Protein AF-A0A7X2D6G6-F1 (afdb_monomer_lite)

Secondary structure (DSSP, 8-state):
--EESSTTEEEEE-TTS-EEEEEE-SHHHHHSSGGGGG-----STT---

Foldseek 3Di:
DWDDDPDAKIFDADPVRHTPDIDGPPCCVPVVDPVVVVDDDDPPPPVDD

Sequence (49 aa):
MVKSRGDEIAADYDAKGKLAGIEILDCLKRFGDRATFKKVTLEEIGLGA

pLDDT: mean 76.35, std 11.98, range [47.44, 91.44]

Radius of gyration: 12.68 Å; chains: 1; bounding box: 34×18×30 Å

Structure (mmCIF, N/CA/C/O backbone):
data_AF-A0A7X2D6G6-F1
#
_entry.id   AF-A0A7X2D6G6-F1
#
loop_
_atom_site.group_PDB
_atom_site.id
_atom_site.type_symbol
_atom_site.label_atom_id
_atom_site.label_alt_id
_atom_site.label_comp_id
_atom_site.label_asym_id
_atom_site.label_entity_id
_atom_site.label_seq_id
_atom_site.pdbx_PDB_ins_code
_atom_site.Cartn_x
_atom_site.Cartn_y
_atom_site.Cartn_z
_atom_site.occupancy
_atom_site.B_iso_or_equiv
_atom_site.auth_seq_id
_atom_site.auth_comp_id
_atom_site.auth_asym_id
_atom_site.auth_atom_id
_atom_site.pdbx_PDB_model_num
ATOM 1 N N . MET A 1 1 ? 0.351 0.001 -16.090 1.00 55.06 1 MET A N 1
ATOM 2 C CA . MET A 1 1 ? -0.516 -1.207 -16.180 1.00 55.06 1 MET A CA 1
ATOM 3 C C . MET A 1 1 ? -0.755 -1.644 -14.761 1.00 55.06 1 MET A C 1
ATOM 5 O O . MET A 1 1 ? 0.194 -2.059 -14.105 1.00 55.06 1 MET A O 1
ATOM 9 N N . VAL A 1 2 ? -1.996 -1.523 -14.299 1.00 53.47 2 VAL A N 1
ATOM 10 C CA . VAL A 1 2 ? -2.354 -1.839 -12.919 1.00 53.47 2 VAL A CA 1
ATOM 11 C C . VAL A 1 2 ? -2.307 -3.351 -12.735 1.00 53.47 2 VAL A C 1
ATOM 13 O O . VAL A 1 2 ? -3.018 -4.088 -13.418 1.00 53.47 2 VAL A O 1
ATOM 16 N N . LYS A 1 3 ? -1.443 -3.824 -11.837 1.00 52.03 3 LYS A N 1
ATOM 17 C CA . LYS A 1 3 ? -1.360 -5.241 -11.477 1.00 52.03 3 LYS A CA 1
ATOM 18 C C . LYS A 1 3 ? -1.844 -5.389 -10.042 1.00 52.03 3 LYS A C 1
ATOM 20 O O . LYS A 1 3 ? -1.129 -5.013 -9.117 1.00 52.03 3 LYS A O 1
ATOM 25 N N . SER A 1 4 ? -3.048 -5.930 -9.853 1.00 48.09 4 SER A N 1
ATOM 26 C CA . SER A 1 4 ? -3.517 -6.297 -8.516 1.00 48.09 4 SER A CA 1
ATOM 27 C C . SER A 1 4 ? -2.831 -7.594 -8.077 1.00 48.09 4 SER A C 1
ATOM 29 O O . SER A 1 4 ? -2.707 -8.555 -8.842 1.00 48.09 4 SER A O 1
ATOM 31 N N . ARG A 1 5 ? -2.332 -7.622 -6.841 1.00 47.44 5 ARG A N 1
ATOM 32 C CA . ARG A 1 5 ? -1.926 -8.857 -6.162 1.00 47.44 5 ARG A CA 1
ATOM 33 C C . ARG A 1 5 ? -2.783 -8.984 -4.910 1.00 47.44 5 ARG A C 1
ATOM 35 O O . ARG A 1 5 ? -2.427 -8.424 -3.885 1.00 47.44 5 ARG A O 1
ATOM 42 N N . GLY A 1 6 ? -3.905 -9.697 -5.027 1.00 57.03 6 GLY A N 1
ATOM 43 C CA . GLY A 1 6 ? -4.883 -9.849 -3.948 1.00 57.03 6 GLY A CA 1
ATOM 44 C C . GLY A 1 6 ? -5.694 -8.572 -3.739 1.00 57.03 6 GLY A C 1
ATOM 45 O O . GLY A 1 6 ? -5.302 -7.732 -2.946 1.00 57.03 6 GLY A O 1
ATOM 46 N N . ASP A 1 7 ? -6.752 -8.423 -4.537 1.00 59.31 7 ASP A N 1
ATOM 47 C CA . ASP A 1 7 ? -8.032 -7.692 -4.401 1.00 59.31 7 ASP A CA 1
ATOM 48 C C . ASP A 1 7 ? -8.181 -6.362 -3.615 1.00 59.31 7 ASP A C 1
ATOM 50 O O . ASP A 1 7 ? -9.267 -5.789 -3.630 1.00 59.31 7 ASP A O 1
ATOM 54 N N . GLU A 1 8 ? -7.155 -5.803 -2.977 1.00 73.81 8 GLU A N 1
ATOM 55 C CA . GLU A 1 8 ? -7.298 -4.708 -1.997 1.00 73.81 8 GLU A CA 1
ATOM 56 C C . GLU A 1 8 ? -6.235 -3.617 -2.092 1.00 73.81 8 GLU A C 1
ATOM 58 O O . GLU A 1 8 ? -6.471 -2.487 -1.662 1.00 73.81 8 GLU A O 1
ATOM 63 N N . ILE A 1 9 ? -5.072 -3.938 -2.656 1.00 79.88 9 ILE A N 1
ATOM 64 C CA . ILE A 1 9 ? -4.011 -2.973 -2.933 1.00 79.88 9 ILE A CA 1
ATOM 65 C C . ILE A 1 9 ? -3.615 -3.130 -4.395 1.00 79.88 9 ILE A C 1
ATOM 67 O O . ILE A 1 9 ? -3.217 -4.209 -4.847 1.00 79.88 9 ILE A O 1
ATOM 71 N N . ALA A 1 10 ? -3.732 -2.039 -5.140 1.00 85.19 10 ALA A N 1
ATOM 72 C CA . ALA A 1 10 ? -3.304 -1.965 -6.523 1.00 85.19 10 ALA A CA 1
ATOM 73 C C . ALA A 1 10 ? -2.022 -1.136 -6.614 1.00 85.19 10 ALA A C 1
ATOM 75 O O . ALA A 1 10 ? -1.926 -0.053 -6.043 1.00 85.19 10 ALA A O 1
ATOM 76 N N . ALA A 1 11 ? -1.034 -1.657 -7.336 1.00 85.81 11 ALA A N 1
ATOM 77 C CA . ALA A 1 11 ? 0.163 -0.918 -7.703 1.00 85.81 11 ALA A CA 1
ATOM 78 C C . ALA A 1 11 ? 0.106 -0.620 -9.202 1.00 85.81 11 ALA A C 1
ATOM 80 O O . ALA A 1 11 ? -0.085 -1.533 -10.018 1.00 85.81 11 ALA A O 1
ATOM 81 N N . ASP A 1 12 ? 0.270 0.651 -9.558 1.00 87.69 12 ASP A N 1
ATOM 82 C CA . ASP A 1 12 ? 0.459 1.061 -10.943 1.00 87.69 12 ASP A CA 1
ATOM 83 C C . ASP A 1 12 ? 1.935 1.313 -11.221 1.00 87.69 12 ASP A C 1
ATOM 85 O O . ASP A 1 12 ? 2.682 1.831 -10.387 1.00 87.69 12 ASP A O 1
ATOM 89 N N . TYR A 1 13 ? 2.342 0.928 -12.422 1.00 87.31 13 TYR A N 1
ATOM 90 C CA . TYR A 1 13 ? 3.713 1.014 -12.889 1.00 87.31 13 TYR A CA 1
ATOM 91 C C . TYR A 1 13 ? 3.764 1.797 -14.195 1.00 87.31 13 TYR A C 1
ATOM 93 O O . TYR A 1 13 ? 2.934 1.585 -15.091 1.00 87.31 13 TYR A O 1
ATOM 101 N N . ASP A 1 14 ? 4.767 2.668 -14.304 1.00 88.69 14 ASP A N 1
ATOM 102 C CA . ASP A 1 14 ? 5.043 3.428 -15.516 1.00 88.69 14 ASP A CA 1
ATOM 103 C C . ASP A 1 14 ? 5.539 2.521 -16.659 1.00 88.69 14 ASP A C 1
ATOM 105 O O . ASP A 1 14 ? 5.784 1.321 -16.498 1.00 88.69 14 ASP A O 1
ATOM 109 N N . ALA A 1 15 ? 5.717 3.104 -17.845 1.00 91.44 15 ALA A N 1
ATOM 110 C CA . ALA A 1 15 ? 6.194 2.374 -19.021 1.00 91.44 15 ALA A CA 1
ATOM 111 C C . ALA A 1 15 ? 7.610 1.778 -18.858 1.00 91.44 15 ALA A C 1
ATOM 113 O O . ALA A 1 15 ? 8.015 0.945 -19.664 1.00 91.44 15 ALA A O 1
ATOM 114 N N . LYS A 1 16 ? 8.367 2.197 -17.838 1.00 88.75 16 LYS A N 1
ATOM 115 C CA . LYS A 1 16 ? 9.707 1.700 -17.502 1.00 88.75 16 LYS A CA 1
ATOM 116 C C . LYS A 1 16 ? 9.675 0.675 -16.361 1.00 88.75 16 LYS A C 1
ATOM 118 O O . LYS A 1 16 ? 10.736 0.259 -15.905 1.00 88.75 16 LYS A O 1
ATOM 123 N N . GLY A 1 17 ? 8.489 0.270 -15.901 1.00 85.75 17 GLY A N 1
ATOM 124 C CA . GLY A 1 17 ? 8.318 -0.689 -14.813 1.00 85.75 17 GLY A CA 1
ATOM 125 C C . GLY A 1 17 ? 8.584 -0.109 -13.423 1.00 85.75 17 GLY A C 1
ATOM 126 O O . GLY A 1 17 ? 8.734 -0.876 -12.475 1.00 85.75 17 GLY A O 1
ATOM 127 N N . LYS A 1 18 ? 8.643 1.221 -13.272 1.00 84.50 18 LYS A N 1
ATOM 128 C CA . LYS A 1 18 ? 8.785 1.875 -11.965 1.00 84.50 18 LYS A CA 1
ATOM 129 C C . LYS A 1 18 ? 7.424 2.082 -11.323 1.00 84.50 18 LYS A C 1
ATOM 131 O O . LYS A 1 18 ? 6.459 2.390 -12.016 1.00 84.50 18 LYS A O 1
ATOM 136 N N . LEU A 1 19 ? 7.360 1.935 -10.000 1.00 86.56 19 LEU A N 1
ATOM 137 C CA . LEU A 1 19 ? 6.145 2.205 -9.235 1.00 86.56 19 LEU A CA 1
ATOM 138 C C . LEU A 1 19 ? 5.735 3.672 -9.429 1.00 86.56 19 LEU A C 1
ATOM 140 O O . LEU A 1 19 ? 6.492 4.579 -9.086 1.00 86.56 19 LEU A O 1
ATOM 144 N N . ALA A 1 20 ? 4.546 3.881 -9.982 1.00 87.94 20 ALA A N 1
ATOM 145 C CA . ALA A 1 20 ? 3.973 5.192 -10.263 1.00 87.94 20 ALA A CA 1
ATOM 146 C C . ALA A 1 20 ? 2.888 5.575 -9.246 1.00 87.94 20 ALA A C 1
ATOM 148 O O . ALA A 1 20 ? 2.702 6.757 -8.966 1.00 87.94 20 ALA A O 1
ATOM 149 N N . GLY A 1 21 ? 2.202 4.587 -8.666 1.00 87.00 21 GLY A N 1
ATOM 150 C CA . GLY A 1 21 ? 1.159 4.819 -7.673 1.00 87.00 21 GLY A CA 1
ATOM 151 C C . GLY A 1 21 ? 0.770 3.558 -6.910 1.00 87.00 21 GLY A C 1
ATOM 152 O O . GLY A 1 21 ? 0.977 2.440 -7.385 1.00 87.00 21 GLY A O 1
ATOM 153 N N . ILE A 1 22 ? 0.209 3.760 -5.718 1.00 87.44 22 ILE A N 1
ATOM 154 C CA . ILE A 1 22 ? -0.420 2.724 -4.895 1.00 87.44 22 ILE A CA 1
ATOM 155 C C . ILE A 1 22 ? -1.840 3.191 -4.586 1.00 87.44 22 ILE A C 1
ATOM 157 O O . ILE A 1 22 ? -2.038 4.314 -4.125 1.00 87.44 22 ILE A O 1
ATOM 161 N N . GLU A 1 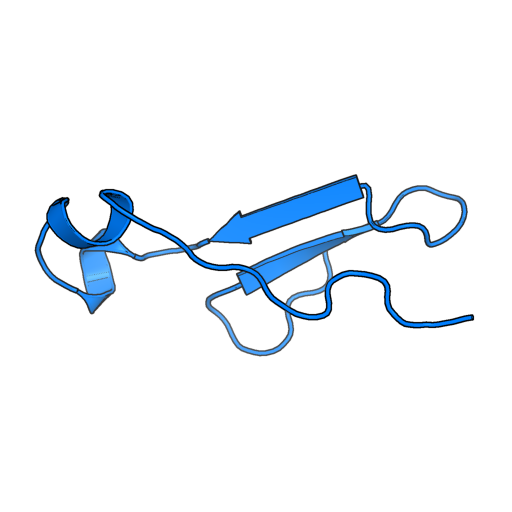23 ? -2.814 2.316 -4.797 1.00 86.19 23 GLU A N 1
ATOM 162 C CA . GLU A 1 23 ? -4.219 2.547 -4.485 1.00 86.19 23 GLU A CA 1
ATOM 163 C C . GLU A 1 23 ? -4.694 1.531 -3.449 1.00 86.19 23 GLU A C 1
ATOM 165 O O . GLU A 1 23 ? -4.383 0.341 -3.536 1.00 86.19 23 GLU A O 1
ATOM 170 N N . ILE A 1 24 ? -5.468 2.007 -2.473 1.00 83.38 24 ILE A N 1
ATOM 171 C CA . ILE A 1 24 ? -6.093 1.174 -1.445 1.00 83.38 24 ILE A CA 1
ATOM 172 C C . ILE A 1 24 ? -7.583 1.094 -1.759 1.00 83.38 24 ILE A C 1
ATOM 174 O O . ILE A 1 24 ? -8.292 2.102 -1.702 1.00 83.38 24 ILE A O 1
ATOM 178 N N . LEU A 1 25 ? -8.050 -0.102 -2.102 1.00 82.44 25 LEU A N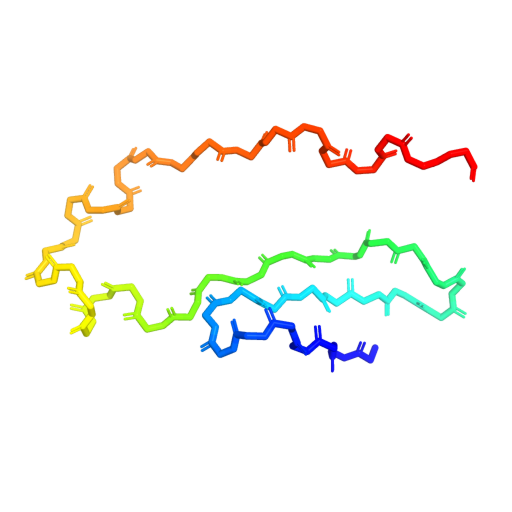 1
ATOM 179 C CA . LEU A 1 25 ? -9.408 -0.341 -2.576 1.00 82.44 25 LEU A CA 1
ATOM 180 C C . LEU A 1 25 ? -10.311 -0.807 -1.430 1.00 82.44 25 LEU A C 1
ATOM 182 O O . LEU A 1 25 ? -9.869 -1.457 -0.487 1.00 82.44 25 LEU A O 1
ATOM 186 N N . ASP A 1 26 ? -11.599 -0.463 -1.506 1.00 80.44 26 ASP A N 1
ATOM 187 C CA . ASP A 1 26 ? -12.664 -0.999 -0.645 1.00 80.44 26 ASP A CA 1
ATOM 188 C C . ASP A 1 26 ? -12.445 -0.908 0.884 1.00 80.44 26 ASP A C 1
ATOM 190 O O . ASP A 1 26 ? -13.121 -1.588 1.661 1.00 80.44 26 ASP A O 1
ATOM 194 N N . CYS A 1 27 ? -11.576 -0.009 1.359 1.00 76.62 27 CYS A N 1
ATOM 195 C CA . CYS A 1 27 ? -11.278 0.159 2.788 1.00 76.62 27 CYS A CA 1
ATOM 196 C C . CYS A 1 27 ? -12.531 0.376 3.653 1.00 76.62 27 CYS A C 1
ATOM 198 O O . CYS A 1 27 ? -12.673 -0.232 4.712 1.00 76.62 27 CYS A O 1
ATOM 200 N N . LEU A 1 28 ? -13.486 1.194 3.200 1.00 77.06 28 LEU A N 1
ATOM 201 C CA . LEU A 1 28 ? -14.731 1.416 3.951 1.00 77.06 28 LEU A CA 1
ATOM 202 C C . LEU A 1 28 ? -15.597 0.161 4.038 1.00 77.06 28 LEU A C 1
ATOM 204 O O . LEU A 1 28 ? -16.180 -0.109 5.083 1.00 77.06 28 LEU A O 1
ATOM 208 N N . LYS A 1 29 ? -15.661 -0.617 2.955 1.00 79.19 29 LYS A N 1
ATOM 209 C CA . LYS A 1 29 ? -16.434 -1.859 2.893 1.00 79.19 29 LYS A CA 1
ATOM 210 C C . LYS A 1 29 ? -15.874 -2.918 3.847 1.00 79.19 29 LYS A C 1
ATOM 212 O O . LYS A 1 29 ? -16.639 -3.723 4.365 1.00 79.19 29 LYS A O 1
ATOM 217 N N . ARG A 1 30 ? -14.559 -2.911 4.086 1.00 71.62 30 ARG A N 1
ATOM 218 C CA . ARG A 1 30 ? -13.873 -3.881 4.954 1.00 71.62 30 ARG A CA 1
ATOM 219 C C . ARG A 1 30 ? -13.798 -3.473 6.414 1.00 71.62 30 ARG A C 1
ATOM 221 O O . ARG A 1 30 ? -14.006 -4.307 7.287 1.00 71.62 30 ARG A O 1
ATOM 228 N N . PHE A 1 31 ? -13.481 -2.214 6.678 1.00 76.06 31 PHE A N 1
ATOM 229 C CA . PHE A 1 31 ? -13.175 -1.763 8.031 1.00 76.06 31 PHE A CA 1
ATOM 230 C C . PHE A 1 31 ? -14.324 -0.984 8.680 1.00 76.06 31 PHE A C 1
ATOM 232 O O . PHE A 1 31 ? -14.245 -0.667 9.862 1.00 76.06 31 PHE A O 1
ATOM 239 N N . GLY A 1 32 ? -15.397 -0.690 7.935 1.00 72.56 32 GLY A N 1
ATOM 240 C CA . GLY A 1 32 ? -16.656 -0.152 8.465 1.00 72.56 32 GLY A CA 1
ATOM 241 C C . GLY A 1 32 ? -16.599 1.297 8.958 1.00 72.56 32 GLY A C 1
ATOM 242 O O . GLY A 1 32 ? -17.642 1.890 9.218 1.00 72.56 32 GLY A O 1
ATOM 243 N N . ASP A 1 33 ? -15.407 1.888 9.049 1.00 77.56 33 ASP A N 1
ATOM 244 C CA . ASP A 1 33 ? -15.186 3.249 9.522 1.00 77.56 33 ASP A CA 1
ATOM 245 C C . ASP A 1 33 ? -14.138 3.972 8.658 1.00 77.56 33 ASP A C 1
ATOM 247 O O . ASP A 1 33 ? -13.115 3.420 8.247 1.00 77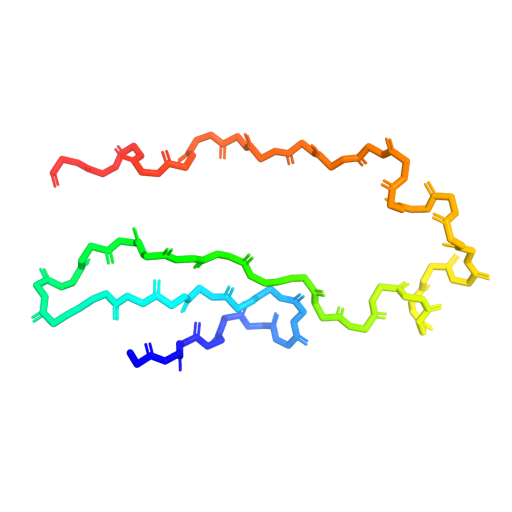.56 33 ASP A O 1
ATOM 251 N N . ARG A 1 34 ? -14.377 5.265 8.422 1.00 74.56 34 ARG A N 1
ATOM 252 C CA . ARG A 1 34 ? -13.413 6.199 7.827 1.00 74.56 34 ARG A CA 1
ATOM 253 C C . ARG A 1 34 ? -12.171 6.382 8.695 1.00 74.56 34 ARG A C 1
ATOM 255 O O . ARG A 1 34 ? -11.156 6.850 8.182 1.00 74.56 34 ARG A O 1
ATOM 262 N N . ALA A 1 35 ? -12.218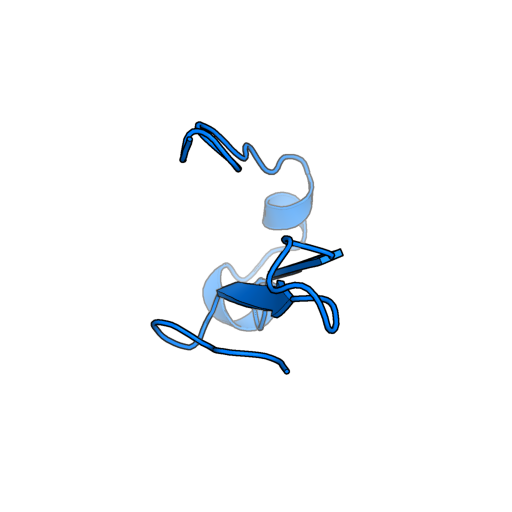 6.004 9.975 1.00 78.50 35 ALA A N 1
ATOM 263 C CA . ALA A 1 35 ? -11.051 6.002 10.849 1.00 78.50 35 ALA A CA 1
ATOM 264 C C . ALA A 1 35 ? -9.867 5.197 10.288 1.00 78.50 35 ALA A C 1
ATOM 266 O O . ALA A 1 35 ? -8.729 5.554 10.579 1.00 78.50 35 ALA A O 1
ATOM 267 N N . THR A 1 36 ? -10.100 4.202 9.428 1.00 69.88 36 THR A N 1
ATOM 268 C CA . THR A 1 36 ? -9.031 3.456 8.743 1.00 69.88 36 THR A CA 1
ATOM 269 C C . THR A 1 36 ? -8.143 4.343 7.870 1.00 69.88 36 THR A C 1
ATOM 271 O O . THR A 1 36 ? -6.955 4.078 7.730 1.00 69.88 36 THR A O 1
ATOM 274 N N . PHE A 1 37 ? -8.664 5.454 7.343 1.00 74.25 37 PHE A N 1
ATOM 275 C CA . PHE A 1 37 ? -7.862 6.417 6.582 1.00 74.25 37 PHE A CA 1
ATOM 276 C C . PHE A 1 37 ? -7.116 7.428 7.458 1.00 74.25 37 PH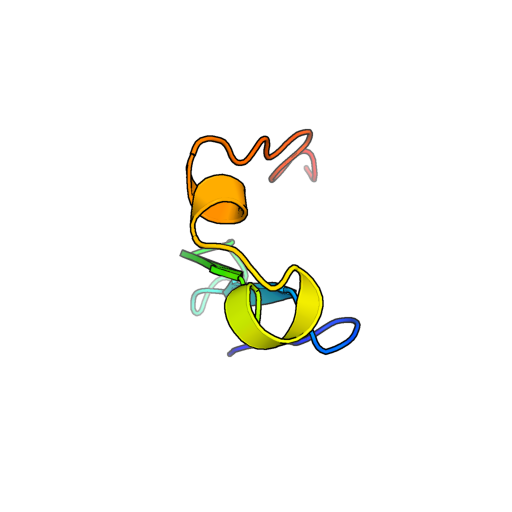E A C 1
ATOM 278 O O . PHE A 1 37 ? -6.386 8.261 6.927 1.00 74.25 37 PHE A O 1
ATOM 285 N N . LYS A 1 38 ? -7.266 7.391 8.791 1.00 82.69 38 LYS A N 1
ATOM 286 C CA . LYS A 1 38 ? -6.554 8.329 9.679 1.00 82.69 38 LYS A CA 1
ATOM 287 C C . LYS A 1 38 ? -5.043 8.151 9.612 1.00 82.69 38 LYS A C 1
ATOM 289 O O . LYS A 1 38 ? -4.315 9.123 9.784 1.00 82.69 38 LYS A O 1
ATOM 294 N N . LYS A 1 39 ? -4.571 6.922 9.399 1.00 82.19 39 LYS A N 1
ATOM 295 C CA . LYS A 1 39 ? -3.151 6.625 9.247 1.00 82.19 39 LYS A CA 1
ATOM 296 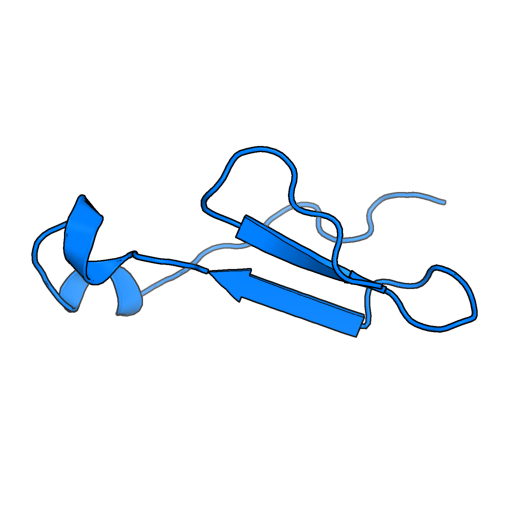C C . LYS A 1 39 ? -2.967 5.373 8.403 1.00 82.19 39 LYS A C 1
ATOM 298 O O . LYS A 1 39 ? -3.493 4.320 8.741 1.00 82.19 39 LYS A O 1
ATOM 303 N N . VAL A 1 40 ? -2.155 5.500 7.363 1.00 79.19 40 VAL A N 1
ATOM 304 C CA . VAL A 1 40 ? -1.656 4.381 6.566 1.00 79.19 40 VAL A CA 1
ATOM 305 C C . VAL A 1 40 ? -0.137 4.390 6.675 1.00 79.19 40 VAL A C 1
ATOM 307 O O . VAL A 1 40 ? 0.488 5.434 6.496 1.00 79.19 40 VAL A O 1
ATOM 310 N N . THR A 1 41 ? 0.447 3.237 6.985 1.00 85.75 41 THR A N 1
ATOM 311 C CA . THR A 1 41 ? 1.898 3.045 7.014 1.00 85.75 41 THR A CA 1
ATOM 312 C C . THR A 1 41 ? 2.277 2.149 5.842 1.00 85.75 41 THR A C 1
ATOM 314 O O . THR A 1 41 ? 1.748 1.050 5.708 1.00 85.75 41 THR A O 1
ATOM 317 N N . LEU A 1 42 ? 3.156 2.655 4.979 1.00 84.31 42 LEU A N 1
ATOM 318 C CA . LEU A 1 42 ? 3.755 1.910 3.879 1.00 84.31 42 LEU A CA 1
ATOM 319 C C . LEU A 1 42 ? 5.236 1.748 4.201 1.00 84.31 42 LEU A C 1
ATOM 321 O O . LEU A 1 42 ? 5.948 2.741 4.343 1.00 84.31 42 LEU A O 1
ATOM 325 N N . GLU A 1 43 ? 5.684 0.511 4.335 1.00 86.38 43 GLU A N 1
ATOM 326 C CA . GLU A 1 43 ? 7.064 0.180 4.674 1.00 86.38 43 GLU A CA 1
ATOM 327 C C . GLU A 1 43 ? 7.694 -0.584 3.518 1.00 86.38 43 GLU A C 1
ATOM 329 O O . GLU A 1 43 ? 7.002 -1.239 2.740 1.00 86.38 43 GLU A O 1
ATOM 334 N N . GLU A 1 44 ? 9.011 -0.442 3.380 1.00 83.94 44 GLU A N 1
ATOM 335 C CA . GLU A 1 44 ? 9.803 -1.200 2.405 1.00 83.94 44 GLU A CA 1
ATOM 336 C C . GLU A 1 44 ? 9.401 -0.998 0.928 1.00 83.94 44 GLU A C 1
ATOM 338 O O . GLU A 1 44 ? 9.746 -1.790 0.048 1.00 83.94 44 GLU A O 1
ATOM 343 N N . ILE A 1 45 ? 8.713 0.105 0.616 1.00 79.94 45 ILE A N 1
ATOM 344 C CA . ILE A 1 45 ? 8.313 0.430 -0.754 1.00 79.94 45 ILE A CA 1
ATOM 345 C C . ILE A 1 45 ? 9.545 0.743 -1.602 1.00 79.94 45 ILE A C 1
ATOM 347 O O . ILE A 1 45 ? 10.277 1.695 -1.339 1.00 79.94 45 ILE A O 1
ATOM 351 N N . GLY A 1 46 ? 9.739 -0.038 -2.665 1.00 72.31 46 GLY A N 1
ATOM 352 C CA . GLY A 1 46 ? 10.812 0.198 -3.629 1.00 72.31 46 GLY A CA 1
ATOM 353 C C . GLY A 1 46 ? 12.200 -0.249 -3.164 1.00 72.31 46 GLY A C 1
ATOM 354 O O . GLY A 1 46 ? 13.177 0.178 -3.764 1.00 72.31 46 GLY A O 1
ATOM 355 N N . LEU A 1 47 ? 12.314 -1.130 -2.159 1.00 68.50 47 LEU A N 1
ATOM 356 C CA . LEU A 1 47 ? 13.600 -1.715 -1.731 1.00 68.50 47 LEU A CA 1
ATOM 357 C C . LEU A 1 47 ? 14.190 -2.756 -2.714 1.00 68.50 47 LEU A C 1
ATOM 359 O O . LEU A 1 47 ? 15.094 -3.509 -2.357 1.00 68.50 47 LEU A O 1
ATOM 363 N N . GLY A 1 48 ? 13.700 -2.809 -3.956 1.00 64.81 48 GLY A N 1
ATOM 364 C CA . GLY A 1 48 ? 14.295 -3.606 -5.029 1.00 64.81 48 GLY A CA 1
ATOM 365 C C . GLY A 1 48 ? 15.347 -2.798 -5.789 1.00 64.81 48 GLY A C 1
ATOM 366 O O . GLY A 1 48 ? 15.038 -1.706 -6.266 1.00 64.81 48 GLY A O 1
ATOM 367 N N . ALA A 1 49 ? 16.564 -3.343 -5.871 1.00 50.81 49 ALA A N 1
ATOM 368 C CA . ALA A 1 49 ? 17.658 -2.856 -6.716 1.00 50.81 49 ALA A CA 1
ATOM 369 C C . ALA A 1 49 ? 17.307 -2.866 -8.214 1.00 50.81 49 ALA A C 1
ATOM 371 O O . ALA A 1 49 ? 16.543 -3.766 -8.637 1.00 50.81 49 ALA A O 1
#